Protein AF-A0A2M8KPW0-F1 (afdb_monomer_lite)

Radius of gyration: 66.76 Å; chains: 1; bounding box: 151×26×165 Å

InterPro domains:
  IPR002146 ATP synthase, F0 complex, subunit b/b', bacterial/chloroplast [MF_01398] (1-142)
  IPR002146 ATP synthase, F0 complex, subunit b/b', bacterial/chloroplast [PF00430] (11-140)
  IPR050059 ATP synthase B chain [PTHR33445] (4-159)

Sequence (166 aa):
MENLGIDLKLIIAQIVSFAIFYFIFQRFISKPLLKFLKKQKEDEELRAKLAEELEDRKATLDEKDRKMNEDRKKALDIALIQGKKDAEKVKNELIEDAKKQAEVIITRAKEQVEDEKKDLYKDVRKKIAQVSVMLVESALKDYLTIDSQKAITENISKKIPQIDIE

Secondary structure (DSSP, 8-state):
----S--HHHHHHHHHHHHHHHHHHHHHTHHHHHHHHHHHHHHHHHHHHHHHHHHHHHHHHHHHHHHHHHHHHHHHHHHHHHHHHHHHHHHHHHHHHHHHHHHHHHHHHHHHHHHHHHHHHHHHHHHHHHHHHHHHHHHHHHH--HHHHHHHHHHHHHHS------

pLDDT: mean 88.19, std 13.62, range [36.47, 98.06]

Structure (mmCIF, N/CA/C/O backbone):
data_AF-A0A2M8KPW0-F1
#
_entry.id   AF-A0A2M8KPW0-F1
#
loop_
_atom_site.group_PDB
_atom_site.id
_atom_site.type_symbol
_atom_site.label_atom_id
_atom_site.label_alt_id
_atom_site.label_comp_id
_atom_site.label_asym_id
_atom_site.label_entity_id
_atom_site.label_seq_id
_atom_site.pdbx_PDB_ins_code
_atom_site.Cartn_x
_atom_site.Cartn_y
_atom_site.Cartn_z
_atom_site.occupancy
_atom_site.B_iso_or_equiv
_atom_site.auth_seq_id
_atom_site.auth_comp_id
_atom_site.auth_asym_id
_atom_site.auth_atom_id
_atom_site.pdbx_PDB_model_num
ATOM 1 N N . MET A 1 1 ? 75.021 5.495 -89.034 1.00 37.97 1 MET A N 1
ATOM 2 C CA . MET A 1 1 ? 73.788 6.100 -89.571 1.00 37.97 1 MET A CA 1
ATOM 3 C C . MET A 1 1 ? 72.650 5.121 -89.310 1.00 37.97 1 MET A C 1
ATOM 5 O O . MET A 1 1 ? 72.160 4.457 -90.206 1.00 37.97 1 MET A O 1
ATOM 9 N N . GLU A 1 2 ? 72.507 4.716 -88.053 1.00 49.09 2 GLU A N 1
ATOM 10 C CA . GLU A 1 2 ? 71.609 5.391 -87.108 1.00 49.09 2 GLU A CA 1
ATOM 11 C C . GLU A 1 2 ? 70.162 5.090 -87.478 1.00 49.09 2 GLU A C 1
ATOM 13 O O . GLU A 1 2 ? 69.607 5.637 -88.418 1.00 49.09 2 GLU A O 1
ATOM 18 N N . ASN A 1 3 ? 69.546 4.207 -86.709 1.00 48.91 3 ASN A N 1
ATOM 19 C CA . ASN A 1 3 ? 68.692 4.723 -85.660 1.00 48.91 3 ASN A CA 1
ATOM 20 C C . ASN A 1 3 ? 68.738 3.739 -84.501 1.00 48.91 3 ASN A C 1
ATOM 22 O O . ASN A 1 3 ? 68.914 2.538 -84.705 1.00 48.91 3 ASN A O 1
ATOM 26 N N . LEU A 1 4 ? 68.721 4.293 -83.292 1.00 55.19 4 LEU A N 1
ATOM 27 C CA . LEU A 1 4 ? 68.755 3.580 -82.024 1.00 55.19 4 LEU A CA 1
ATOM 28 C C . LEU A 1 4 ? 67.873 2.326 -82.088 1.00 55.19 4 LEU A C 1
ATOM 30 O O . LEU A 1 4 ? 66.861 2.352 -82.782 1.00 55.19 4 LEU A O 1
ATOM 34 N N . GLY A 1 5 ? 68.238 1.262 -81.359 1.00 56.62 5 GLY A N 1
ATOM 35 C CA . GLY A 1 5 ? 67.466 0.015 -81.179 1.00 56.62 5 GLY A CA 1
ATOM 36 C C . GLY A 1 5 ? 66.127 0.220 -80.455 1.00 56.62 5 GLY A C 1
ATOM 37 O O . GLY A 1 5 ? 65.779 -0.487 -79.518 1.00 56.62 5 GLY A O 1
ATOM 38 N N . ILE A 1 6 ? 65.415 1.247 -80.888 1.00 65.12 6 ILE A N 1
ATOM 39 C CA . ILE A 1 6 ? 64.164 1.803 -80.454 1.00 65.12 6 ILE A CA 1
ATOM 40 C C . ILE A 1 6 ? 63.314 1.815 -81.717 1.00 65.12 6 ILE A C 1
ATOM 42 O O . ILE A 1 6 ? 63.430 2.691 -82.577 1.00 65.12 6 ILE A O 1
ATOM 46 N N . ASP A 1 7 ? 62.459 0.812 -81.839 1.00 78.31 7 ASP A N 1
ATOM 47 C CA . ASP A 1 7 ? 61.462 0.798 -82.890 1.00 78.31 7 ASP A CA 1
ATOM 48 C C . ASP A 1 7 ? 60.367 1.810 -82.513 1.00 78.31 7 ASP A C 1
ATOM 50 O O . ASP A 1 7 ? 59.524 1.561 -81.647 1.00 78.31 7 ASP A O 1
ATOM 54 N N . LEU A 1 8 ? 60.411 3.000 -83.121 1.00 79.44 8 LEU A N 1
ATOM 55 C CA . LEU A 1 8 ? 59.441 4.081 -82.899 1.00 79.44 8 LEU A CA 1
ATOM 56 C C . LEU A 1 8 ? 57.992 3.597 -83.065 1.00 79.44 8 LEU A C 1
ATOM 58 O O . LEU A 1 8 ? 57.100 4.070 -82.362 1.00 79.44 8 LEU A O 1
ATOM 62 N N . LYS A 1 9 ? 57.752 2.617 -83.946 1.00 83.56 9 LYS A N 1
ATOM 63 C CA . LYS A 1 9 ? 56.426 2.011 -84.124 1.00 83.56 9 LYS A CA 1
ATOM 64 C C . LYS A 1 9 ? 56.002 1.204 -82.899 1.00 83.56 9 LYS A C 1
ATOM 66 O O . LYS A 1 9 ? 54.840 1.274 -82.505 1.00 83.56 9 LYS A O 1
ATOM 71 N N . LEU A 1 10 ? 56.933 0.481 -82.278 1.00 84.88 10 LEU A N 1
ATOM 72 C CA . LEU A 1 10 ? 56.686 -0.305 -81.069 1.00 84.88 10 LEU A CA 1
ATOM 73 C C . LEU A 1 10 ? 56.393 0.602 -79.867 1.00 84.88 10 LEU A C 1
ATOM 75 O O . LEU A 1 10 ? 55.446 0.345 -79.126 1.00 84.88 10 LEU A O 1
ATOM 79 N N . ILE A 1 11 ? 57.124 1.714 -79.729 1.00 87.25 11 ILE A N 1
ATOM 80 C CA . ILE A 1 11 ? 56.841 2.724 -78.698 1.00 87.25 11 ILE A CA 1
ATOM 81 C C . ILE A 1 11 ? 55.448 3.332 -78.890 1.00 87.25 11 ILE A C 1
ATOM 83 O O . ILE A 1 11 ? 54.681 3.411 -77.931 1.00 87.25 11 ILE A O 1
ATOM 87 N N . ILE A 1 12 ? 55.087 3.733 -80.113 1.00 88.94 12 ILE A N 1
ATOM 88 C CA . ILE A 1 12 ? 53.759 4.301 -80.392 1.00 88.94 12 ILE A CA 1
ATOM 89 C C . ILE A 1 12 ? 52.658 3.272 -80.091 1.00 88.94 12 ILE A C 1
ATOM 91 O O . ILE A 1 12 ? 51.675 3.609 -79.430 1.00 88.94 12 ILE A O 1
ATOM 95 N N . ALA A 1 13 ? 52.832 2.010 -80.495 1.00 89.56 13 ALA A N 1
ATOM 96 C CA . ALA A 1 13 ? 51.884 0.937 -80.191 1.00 89.56 13 ALA A CA 1
ATOM 97 C C . ALA A 1 13 ? 51.736 0.692 -78.675 1.00 89.56 13 ALA A C 1
ATOM 99 O O . ALA A 1 13 ? 50.624 0.465 -78.188 1.00 89.56 13 ALA A O 1
ATOM 100 N N . GLN A 1 14 ? 52.827 0.790 -77.912 1.00 89.94 14 GLN A N 1
ATOM 101 C CA . GLN A 1 14 ? 52.819 0.644 -76.457 1.00 89.94 14 GLN A CA 1
ATOM 102 C C . GLN A 1 14 ? 52.137 1.827 -75.757 1.00 89.94 14 GLN A C 1
ATOM 104 O O . GLN A 1 14 ? 51.356 1.609 -74.831 1.00 89.94 14 GLN A O 1
ATOM 109 N N . ILE A 1 15 ? 52.351 3.060 -76.232 1.00 93.94 15 ILE A N 1
ATOM 110 C CA . ILE A 1 15 ? 51.653 4.256 -75.732 1.00 93.94 15 ILE A CA 1
ATOM 111 C C . ILE A 1 15 ? 50.149 4.143 -75.989 1.00 93.94 15 ILE A C 1
ATOM 113 O O . ILE A 1 15 ? 49.359 4.373 -75.077 1.00 93.94 1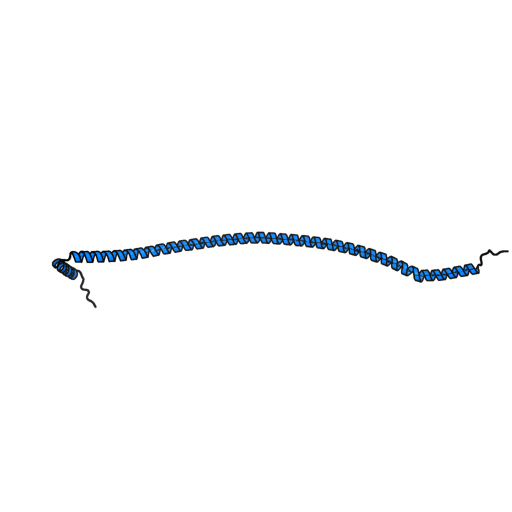5 ILE A O 1
ATOM 117 N N . VAL A 1 16 ? 49.741 3.747 -77.199 1.00 94.19 16 VAL A N 1
ATOM 118 C CA . VAL A 1 16 ? 48.320 3.558 -77.536 1.00 94.19 16 VAL A CA 1
ATOM 119 C C . VAL A 1 16 ? 47.696 2.451 -76.679 1.00 94.19 16 VAL A C 1
ATOM 121 O O . VAL A 1 16 ? 46.617 2.646 -76.122 1.00 94.19 16 VAL A O 1
ATOM 124 N N . SER A 1 17 ? 48.389 1.324 -76.493 1.00 91.88 17 SER A N 1
ATOM 125 C CA . SER A 1 17 ? 47.920 0.224 -75.635 1.00 91.88 17 SER A CA 1
ATOM 126 C C . SER A 1 17 ? 47.777 0.654 -74.172 1.00 91.88 17 SER A C 1
ATOM 128 O O . SER A 1 17 ? 46.770 0.351 -73.529 1.00 91.88 17 SER A O 1
ATOM 130 N N . PHE A 1 18 ? 48.746 1.412 -73.652 1.00 94.56 18 PHE A N 1
ATOM 131 C CA . PHE A 1 18 ? 48.688 1.962 -72.301 1.00 94.56 18 PHE A CA 1
ATOM 132 C C . PHE A 1 18 ? 47.567 2.993 -72.150 1.00 94.56 18 PHE A C 1
ATOM 134 O O . PHE A 1 18 ? 46.860 2.970 -71.148 1.00 94.56 18 PHE A O 1
ATOM 141 N N . ALA A 1 19 ? 47.349 3.858 -73.143 1.00 94.88 19 ALA A N 1
ATOM 142 C CA . ALA A 1 19 ? 46.268 4.840 -73.128 1.00 94.88 19 ALA A CA 1
ATOM 143 C C . ALA A 1 19 ? 44.884 4.168 -73.116 1.00 94.88 19 ALA A C 1
ATOM 145 O O . ALA A 1 19 ? 44.021 4.560 -72.329 1.00 94.88 19 ALA A O 1
ATOM 146 N N . ILE A 1 20 ? 44.685 3.120 -73.926 1.00 93.50 20 ILE A N 1
ATOM 147 C CA . ILE A 1 20 ? 43.450 2.320 -73.924 1.00 93.50 20 ILE A CA 1
ATOM 148 C C . ILE A 1 20 ? 43.251 1.655 -72.555 1.00 93.50 20 ILE A C 1
ATOM 150 O O . ILE A 1 20 ? 42.173 1.764 -71.968 1.00 93.50 20 ILE A O 1
ATOM 154 N N . PHE A 1 21 ? 44.292 1.018 -72.009 1.00 93.19 21 PHE A N 1
ATOM 155 C CA . PHE A 1 21 ? 44.237 0.407 -70.680 1.00 93.19 21 PHE A CA 1
ATOM 156 C C . PHE A 1 21 ? 43.933 1.434 -69.583 1.00 93.19 21 PHE A C 1
ATOM 158 O O . PHE A 1 21 ? 43.063 1.197 -68.750 1.00 93.19 21 PHE A O 1
ATOM 165 N N . TYR A 1 22 ? 44.600 2.589 -69.598 1.00 93.06 22 TYR A N 1
ATOM 166 C CA . TYR A 1 22 ? 44.392 3.669 -68.638 1.00 93.06 22 TYR A CA 1
ATOM 167 C C . TYR A 1 22 ? 42.954 4.184 -68.688 1.00 93.06 22 TYR A C 1
ATOM 169 O O . TYR A 1 22 ? 42.330 4.353 -67.643 1.00 93.06 22 TYR A O 1
ATOM 177 N N . PHE A 1 23 ? 42.393 4.364 -69.885 1.00 92.56 23 PHE A N 1
ATOM 178 C CA . PHE A 1 23 ? 41.013 4.812 -70.042 1.00 92.56 23 PHE A CA 1
ATOM 179 C C . PHE A 1 23 ? 40.016 3.792 -69.479 1.00 92.56 23 PHE A C 1
ATOM 181 O O . PHE A 1 23 ? 39.077 4.158 -68.765 1.00 92.56 23 PHE A O 1
ATOM 188 N N . ILE A 1 24 ? 40.253 2.499 -69.724 1.00 91.00 24 ILE A N 1
ATOM 189 C CA . ILE A 1 24 ? 39.463 1.410 -69.136 1.00 91.00 24 ILE A CA 1
ATOM 190 C C . ILE A 1 24 ? 39.628 1.403 -67.608 1.00 91.00 24 ILE A C 1
ATOM 192 O O . ILE A 1 24 ? 38.635 1.420 -66.886 1.00 91.00 24 ILE A O 1
ATOM 196 N N . PHE A 1 25 ? 40.849 1.461 -67.084 1.00 90.00 25 PHE A N 1
ATOM 197 C CA . PHE A 1 25 ? 41.124 1.477 -65.645 1.00 90.00 25 PHE A CA 1
ATOM 198 C C . PHE A 1 25 ? 40.455 2.668 -64.943 1.00 90.00 25 PHE A C 1
ATOM 200 O O . PHE A 1 25 ? 39.770 2.513 -63.926 1.00 90.00 25 PHE A O 1
ATOM 207 N N . GLN A 1 26 ? 40.593 3.863 -65.516 1.00 88.81 26 GLN A N 1
ATOM 208 C CA . GLN A 1 26 ? 39.998 5.083 -64.992 1.00 88.81 26 GLN A CA 1
ATOM 209 C C . GLN A 1 26 ? 38.470 4.982 -64.991 1.00 88.81 26 GLN A C 1
ATOM 211 O O . GLN A 1 26 ? 37.832 5.375 -64.014 1.00 88.81 26 GLN A O 1
ATOM 216 N N . ARG A 1 27 ? 37.857 4.422 -66.039 1.00 86.75 27 ARG A N 1
ATOM 217 C CA . ARG A 1 27 ? 36.397 4.296 -66.131 1.00 86.75 27 ARG A CA 1
ATOM 218 C C . ARG A 1 27 ? 35.834 3.190 -65.234 1.00 86.75 27 ARG A C 1
ATOM 220 O O . ARG A 1 27 ? 34.777 3.412 -64.636 1.00 86.75 27 ARG A O 1
ATOM 227 N N . PHE A 1 28 ? 36.505 2.038 -65.162 1.00 88.62 28 PHE A N 1
ATOM 228 C CA . PHE A 1 28 ? 35.977 0.803 -64.576 1.00 88.62 28 PHE A CA 1
ATOM 229 C C . PHE A 1 28 ? 36.481 0.495 -63.167 1.00 88.62 28 PHE A C 1
ATOM 231 O O . PHE A 1 28 ? 35.715 -0.087 -62.415 1.00 88.62 28 PHE A O 1
ATOM 238 N N . ILE A 1 29 ? 37.705 0.867 -62.777 1.00 89.81 29 ILE A N 1
ATOM 239 C CA . ILE A 1 29 ? 38.295 0.457 -61.484 1.00 89.81 29 ILE A CA 1
ATOM 240 C C . ILE A 1 29 ? 38.315 1.608 -60.474 1.00 89.81 29 ILE A C 1
ATOM 242 O O . ILE A 1 29 ? 37.939 1.417 -59.317 1.00 89.81 29 ILE A O 1
ATOM 246 N N . SER A 1 30 ? 38.682 2.820 -60.902 1.00 89.31 30 SER A N 1
ATOM 247 C CA . SER A 1 30 ? 38.832 3.958 -59.978 1.00 89.31 30 SER A CA 1
ATOM 248 C C . SER A 1 30 ? 37.531 4.297 -59.230 1.00 89.31 30 SER A C 1
ATOM 250 O O . SER A 1 30 ? 37.526 4.489 -58.014 1.00 89.31 30 SER A O 1
ATOM 252 N N . LYS A 1 31 ? 36.398 4.300 -59.946 1.00 87.62 31 LYS A N 1
ATOM 253 C CA . LYS A 1 31 ? 35.078 4.625 -59.393 1.00 87.62 31 LYS A CA 1
ATOM 254 C C . LYS A 1 31 ? 34.568 3.590 -58.379 1.00 87.62 31 LYS A C 1
ATOM 256 O O . LYS A 1 31 ? 34.186 4.013 -57.287 1.00 87.62 31 LYS A O 1
ATOM 261 N N . PRO A 1 32 ? 34.523 2.272 -58.673 1.00 89.56 32 PRO A N 1
ATOM 262 C CA . PRO A 1 32 ? 34.060 1.297 -57.687 1.00 89.56 32 PRO A CA 1
ATOM 263 C C . PRO A 1 32 ? 34.993 1.182 -56.481 1.00 89.56 32 PRO A C 1
ATOM 265 O O . PRO A 1 32 ? 34.486 1.025 -55.374 1.00 89.56 32 PRO A O 1
ATOM 268 N N . LEU A 1 33 ? 36.312 1.332 -56.655 1.00 90.56 33 LEU A N 1
ATOM 269 C CA . LEU A 1 33 ? 37.256 1.277 -55.536 1.00 90.56 33 LEU A CA 1
ATOM 270 C C . LEU A 1 33 ? 37.038 2.435 -54.551 1.00 90.56 33 LEU A C 1
ATOM 272 O O . LEU A 1 33 ? 36.896 2.208 -53.352 1.00 90.56 33 LEU A O 1
ATOM 276 N N . LEU A 1 34 ? 36.925 3.669 -55.053 1.00 90.69 34 LEU A N 1
ATOM 277 C CA . LEU A 1 34 ? 36.625 4.831 -54.210 1.00 90.69 34 LEU A CA 1
ATOM 278 C C . LEU A 1 34 ? 35.245 4.724 -53.552 1.00 90.69 34 LEU A C 1
ATOM 280 O O . LEU A 1 34 ? 35.091 5.081 -52.386 1.00 90.69 34 LEU A O 1
ATOM 284 N N . LYS A 1 35 ? 34.243 4.197 -54.270 1.00 92.38 35 LYS A N 1
ATOM 285 C CA . LYS A 1 35 ? 32.904 3.962 -53.711 1.00 92.38 35 LYS A CA 1
ATOM 286 C C . LYS A 1 35 ? 32.936 2.939 -52.574 1.00 92.38 35 LYS A C 1
ATOM 288 O O . LYS A 1 35 ? 32.261 3.144 -51.571 1.00 92.38 35 LYS A O 1
ATOM 293 N N . PHE A 1 36 ? 33.715 1.867 -52.715 1.00 92.62 36 PHE A N 1
ATOM 294 C CA . PHE A 1 36 ? 33.887 0.857 -51.672 1.00 92.62 36 PHE A CA 1
ATOM 295 C C . PHE A 1 36 ? 34.562 1.443 -50.426 1.00 92.62 36 PHE A C 1
ATOM 297 O O . PHE A 1 36 ? 34.043 1.284 -49.326 1.00 92.62 36 PHE A O 1
ATOM 304 N N . LEU A 1 37 ? 35.656 2.192 -50.599 1.00 92.62 37 LEU A N 1
ATOM 305 C CA . LEU A 1 37 ? 36.350 2.850 -49.488 1.00 92.62 37 LEU A CA 1
ATOM 306 C C . LEU A 1 37 ? 35.461 3.877 -48.774 1.00 92.62 37 LEU A C 1
ATOM 308 O O . LEU A 1 37 ? 35.421 3.901 -47.546 1.00 92.62 37 LEU A O 1
ATOM 312 N N . LYS A 1 38 ? 34.705 4.688 -49.528 1.00 94.75 38 LYS A N 1
ATOM 313 C CA . LYS A 1 38 ? 33.754 5.648 -48.951 1.00 94.75 38 LYS A CA 1
ATOM 314 C C . LYS A 1 38 ? 32.658 4.942 -48.158 1.00 94.75 38 LYS A C 1
ATOM 316 O O . LYS A 1 38 ? 32.362 5.367 -47.051 1.00 94.75 38 LYS A O 1
ATOM 321 N N . LYS A 1 39 ? 32.112 3.846 -48.694 1.00 95.19 39 LYS A N 1
ATOM 322 C CA . LYS A 1 39 ? 31.090 3.050 -48.009 1.00 95.19 39 LYS A CA 1
ATOM 323 C C . LYS A 1 39 ? 31.614 2.451 -46.703 1.00 95.19 39 LYS A C 1
ATOM 325 O O . LYS A 1 39 ? 30.921 2.534 -45.704 1.00 95.19 39 LYS A O 1
ATOM 330 N N . GLN A 1 40 ? 32.830 1.900 -46.691 1.00 94.56 40 GLN A N 1
ATOM 331 C CA . GLN A 1 40 ? 33.418 1.380 -45.451 1.00 94.56 40 GLN A CA 1
ATOM 332 C C . GLN A 1 40 ? 33.570 2.475 -44.393 1.00 94.56 40 GLN A C 1
ATOM 334 O O . GLN A 1 40 ? 33.182 2.269 -43.249 1.00 94.56 40 GLN A O 1
ATOM 339 N N . LYS A 1 41 ? 34.055 3.658 -44.790 1.00 94.50 41 LYS A N 1
ATOM 340 C CA . LYS A 1 41 ? 34.170 4.800 -43.879 1.00 94.50 41 LYS A CA 1
ATOM 341 C C . LYS A 1 41 ? 32.804 5.256 -43.346 1.00 94.50 41 LYS A C 1
ATOM 343 O O . LYS A 1 41 ? 32.668 5.500 -42.154 1.00 94.50 41 LYS A O 1
ATOM 348 N N . GLU A 1 42 ? 31.795 5.348 -44.213 1.00 96.12 42 GLU A N 1
ATOM 349 C CA . GLU A 1 42 ? 30.422 5.704 -43.821 1.00 96.12 42 GLU A CA 1
ATOM 350 C C . GLU A 1 42 ? 29.807 4.657 -42.874 1.00 96.12 42 GLU A C 1
ATOM 352 O O . GLU A 1 42 ? 29.166 5.024 -41.892 1.00 96.12 42 GLU A O 1
ATOM 357 N N . ASP A 1 43 ? 30.036 3.364 -43.126 1.00 95.38 43 ASP A N 1
ATOM 358 C CA . ASP A 1 43 ? 29.556 2.271 -42.274 1.00 95.38 43 ASP A CA 1
ATOM 359 C C . ASP A 1 43 ? 30.236 2.292 -40.889 1.00 95.38 43 ASP A C 1
ATOM 361 O O . ASP A 1 43 ? 29.578 2.042 -39.878 1.00 95.38 43 ASP A O 1
ATOM 365 N N . GLU A 1 44 ? 31.534 2.604 -40.813 1.00 94.50 44 GLU A N 1
ATOM 366 C CA . GLU A 1 44 ? 32.264 2.770 -39.546 1.00 94.50 44 GLU A CA 1
ATOM 367 C C . GLU A 1 44 ? 31.765 3.980 -38.747 1.00 94.50 44 GLU A C 1
ATOM 369 O O . GLU A 1 44 ? 31.475 3.851 -37.556 1.00 94.50 44 GLU A O 1
ATOM 374 N N . GLU A 1 45 ? 31.596 5.135 -39.397 1.00 95.88 45 GLU A N 1
ATOM 375 C CA . GLU A 1 45 ? 31.048 6.341 -38.764 1.00 95.88 45 GLU A CA 1
ATOM 376 C C . GLU A 1 45 ? 29.619 6.110 -38.253 1.00 95.88 45 GLU A C 1
ATOM 378 O O . GLU A 1 45 ? 29.273 6.542 -37.151 1.00 95.88 45 GLU A O 1
ATOM 383 N N . LEU A 1 46 ? 28.787 5.397 -39.019 1.00 96.44 46 LEU A N 1
ATOM 384 C CA . LEU A 1 46 ? 27.434 5.038 -38.602 1.00 96.44 46 LEU A CA 1
ATOM 385 C C . LEU A 1 46 ? 27.450 4.102 -37.389 1.00 96.44 46 LEU A C 1
ATOM 387 O O . LEU A 1 46 ? 26.685 4.309 -36.450 1.00 96.44 46 LEU A O 1
ATOM 391 N N . ARG A 1 47 ? 28.325 3.089 -37.379 1.00 95.06 47 ARG A N 1
ATOM 392 C CA . ARG A 1 47 ? 28.475 2.170 -36.239 1.00 95.06 47 ARG A CA 1
ATOM 393 C C . ARG A 1 4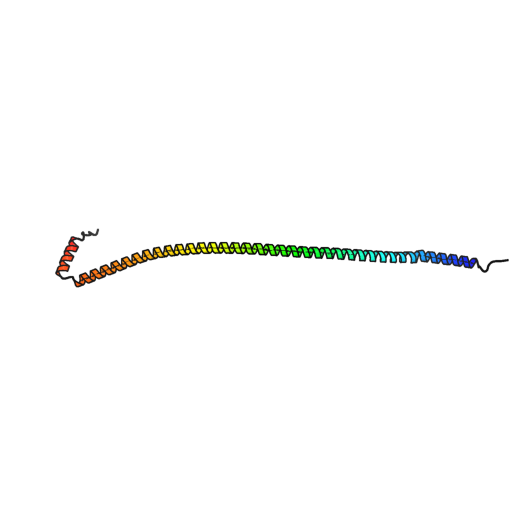7 ? 28.916 2.901 -34.976 1.00 95.06 47 ARG A C 1
ATOM 395 O O . ARG A 1 47 ? 28.358 2.627 -33.919 1.00 95.06 47 ARG A O 1
ATOM 402 N N . ALA A 1 48 ? 29.874 3.820 -35.088 1.00 95.94 48 ALA A N 1
ATOM 403 C CA . ALA A 1 48 ? 30.337 4.622 -33.959 1.00 95.94 48 ALA A CA 1
ATOM 404 C C . ALA A 1 48 ? 29.207 5.493 -33.389 1.00 95.94 48 ALA A C 1
ATOM 406 O O . ALA A 1 48 ? 28.944 5.436 -32.191 1.00 95.94 48 ALA A O 1
ATOM 407 N N . LYS A 1 49 ? 28.468 6.205 -34.252 1.00 96.81 49 LYS A N 1
ATOM 408 C CA . LYS A 1 49 ? 27.311 7.015 -33.834 1.00 96.81 49 LYS A CA 1
ATOM 409 C C . LYS A 1 49 ? 26.211 6.187 -33.176 1.00 96.81 49 LYS A C 1
ATOM 411 O O . LYS A 1 49 ? 25.650 6.603 -32.171 1.00 96.81 49 LYS A O 1
ATOM 416 N N . LEU A 1 50 ? 25.900 5.014 -33.729 1.00 95.75 50 LEU A N 1
ATOM 417 C CA . LEU A 1 50 ? 24.904 4.117 -33.141 1.00 95.75 50 LEU A CA 1
ATOM 418 C C . LEU A 1 50 ? 25.357 3.583 -31.779 1.00 95.75 50 LEU A C 1
ATOM 420 O O . LEU A 1 50 ? 24.527 3.430 -30.890 1.00 95.75 50 LEU A O 1
ATOM 424 N N . ALA A 1 51 ? 26.647 3.290 -31.606 1.00 95.50 51 ALA A N 1
ATOM 425 C CA . ALA A 1 51 ? 27.184 2.851 -30.322 1.00 95.50 51 ALA A CA 1
ATOM 426 C C . ALA A 1 51 ? 27.061 3.948 -29.252 1.00 95.50 51 ALA A C 1
ATOM 428 O O . ALA A 1 51 ? 26.580 3.659 -28.159 1.00 95.50 51 ALA A O 1
ATOM 429 N N . GLU A 1 52 ? 27.412 5.189 -29.598 1.00 96.38 52 GLU A N 1
ATOM 430 C CA . GLU A 1 52 ? 27.269 6.363 -28.726 1.00 96.38 52 GLU A CA 1
ATOM 431 C C . GLU A 1 52 ? 25.798 6.610 -28.354 1.00 96.38 52 GLU A C 1
ATOM 433 O O . GLU A 1 52 ? 25.456 6.683 -27.176 1.00 96.38 52 GLU A O 1
ATOM 438 N N . GLU A 1 53 ? 24.884 6.605 -29.332 1.00 96.38 53 GLU A N 1
ATOM 439 C CA . GLU A 1 53 ? 23.451 6.792 -29.068 1.00 96.38 53 GLU A CA 1
ATOM 440 C C . GLU A 1 53 ? 22.871 5.677 -28.177 1.00 96.38 53 GLU A C 1
ATOM 442 O O . GLU A 1 53 ? 21.991 5.918 -27.346 1.00 96.38 53 GLU A O 1
ATOM 447 N N . LEU A 1 54 ? 23.347 4.438 -28.330 1.00 95.62 54 LEU A N 1
ATOM 448 C CA . LEU A 1 54 ? 22.936 3.324 -27.476 1.00 95.62 54 LEU A CA 1
ATOM 449 C C . LEU A 1 54 ? 23.450 3.473 -26.041 1.00 95.62 54 LEU A C 1
ATOM 451 O O . LEU A 1 54 ? 22.736 3.088 -25.113 1.00 95.62 54 LEU A O 1
ATOM 455 N N . GLU A 1 55 ? 24.658 3.997 -25.850 1.00 95.69 55 GLU A N 1
ATOM 456 C CA . GLU A 1 55 ? 25.224 4.267 -24.527 1.00 95.69 55 GLU A CA 1
ATOM 457 C C . GLU A 1 55 ? 24.456 5.390 -23.820 1.00 95.69 55 GLU A C 1
ATOM 459 O O . GLU A 1 55 ? 23.981 5.189 -22.700 1.00 95.69 55 GLU A O 1
ATOM 464 N N . ASP A 1 56 ? 24.189 6.496 -24.516 1.00 96.06 56 ASP A N 1
ATOM 465 C CA . ASP A 1 56 ? 23.388 7.610 -23.997 1.00 96.06 56 ASP A CA 1
ATOM 466 C C . ASP A 1 56 ? 21.959 7.182 -23.642 1.00 96.06 56 ASP A C 1
ATOM 468 O O . ASP A 1 56 ? 21.421 7.531 -22.583 1.00 96.06 56 ASP A O 1
ATOM 472 N N . ARG A 1 57 ? 21.323 6.375 -24.504 1.00 94.81 57 ARG A N 1
ATOM 473 C CA . ARG A 1 57 ? 19.991 5.821 -24.221 1.00 94.81 57 ARG A CA 1
ATOM 474 C C . ARG A 1 57 ? 20.010 4.910 -23.000 1.00 94.81 57 ARG A C 1
ATOM 476 O O . ARG A 1 57 ? 19.071 4.976 -22.210 1.00 94.81 57 ARG A O 1
ATOM 483 N N . LYS A 1 58 ? 21.042 4.078 -22.825 1.00 95.75 58 LYS A N 1
ATOM 484 C CA . LYS A 1 58 ? 21.187 3.234 -21.627 1.00 95.75 58 LYS A CA 1
ATOM 485 C C . LYS A 1 58 ? 21.347 4.082 -20.370 1.00 95.75 58 LYS A C 1
ATOM 487 O O . LYS A 1 58 ? 20.588 3.878 -19.432 1.00 95.75 58 LYS A O 1
ATOM 492 N N . ALA A 1 59 ? 22.234 5.075 -20.386 1.00 95.88 59 ALA A N 1
ATOM 493 C CA . ALA A 1 59 ? 22.427 5.980 -19.255 1.00 95.88 59 ALA A CA 1
ATOM 494 C C . ALA A 1 59 ? 21.127 6.712 -18.876 1.00 95.88 59 ALA A C 1
ATOM 496 O O . ALA A 1 59 ? 20.763 6.784 -17.702 1.00 95.88 59 ALA A O 1
ATOM 497 N N . THR A 1 60 ? 20.375 7.179 -19.877 1.00 96.12 60 THR A N 1
ATOM 498 C CA . THR A 1 60 ? 19.075 7.835 -19.669 1.00 96.12 60 THR A CA 1
ATOM 499 C C . THR A 1 60 ? 18.034 6.882 -19.073 1.00 96.12 60 THR A C 1
ATOM 501 O O . THR A 1 60 ? 17.245 7.278 -18.212 1.00 96.12 60 THR A O 1
ATOM 504 N N . LEU A 1 61 ? 17.994 5.626 -19.532 1.00 95.38 61 LEU A N 1
ATOM 505 C CA . LEU A 1 61 ? 17.090 4.609 -18.990 1.00 95.38 61 LEU A CA 1
ATOM 506 C C . LEU A 1 61 ? 17.449 4.256 -17.545 1.00 95.38 61 LEU A C 1
ATOM 508 O O . LEU A 1 61 ? 16.555 4.244 -16.701 1.00 95.38 61 LEU A O 1
ATOM 512 N N . ASP A 1 62 ? 18.732 4.068 -17.243 1.00 96.12 62 ASP A N 1
ATOM 513 C CA . ASP A 1 62 ? 19.209 3.770 -15.891 1.00 96.12 62 ASP A CA 1
ATOM 514 C C . ASP A 1 62 ? 18.896 4.920 -14.920 1.00 96.12 62 ASP A C 1
ATOM 516 O O . ASP A 1 62 ? 18.428 4.693 -13.800 1.00 96.12 62 ASP A O 1
ATOM 520 N N . GLU A 1 63 ? 19.083 6.175 -15.346 1.00 96.19 63 GLU A N 1
ATOM 521 C CA . GLU A 1 63 ? 18.706 7.342 -14.546 1.00 96.19 63 GLU A CA 1
ATOM 522 C C . GLU A 1 63 ? 17.193 7.390 -14.300 1.00 96.19 63 GLU A C 1
ATOM 524 O O . GLU A 1 63 ? 16.744 7.628 -13.172 1.00 96.19 63 GLU A O 1
ATOM 529 N N . LYS A 1 64 ? 16.393 7.129 -15.339 1.00 96.00 64 LYS A N 1
ATOM 530 C CA . LYS A 1 64 ? 14.932 7.101 -15.239 1.00 96.00 64 LYS A CA 1
ATOM 531 C C . LYS A 1 64 ? 14.454 6.000 -14.295 1.00 96.00 64 LYS A C 1
ATOM 533 O O . LYS A 1 64 ? 13.570 6.258 -13.477 1.00 96.00 64 LYS A O 1
ATOM 538 N N . ASP A 1 65 ? 15.046 4.814 -14.367 1.00 95.75 65 ASP A N 1
ATOM 539 C CA . ASP A 1 65 ? 14.727 3.694 -13.485 1.00 95.75 65 ASP A CA 1
ATOM 540 C C . ASP A 1 65 ? 15.130 3.992 -12.040 1.00 95.75 65 ASP A C 1
ATOM 542 O O . ASP A 1 65 ? 14.347 3.749 -11.115 1.00 95.75 65 ASP A O 1
ATOM 546 N N . ARG A 1 66 ? 16.301 4.604 -11.825 1.00 96.56 66 ARG A N 1
ATOM 547 C CA . ARG A 1 66 ? 16.726 5.063 -10.497 1.00 96.56 66 ARG A CA 1
ATOM 548 C C . ARG A 1 66 ? 15.736 6.069 -9.919 1.00 96.56 66 ARG A C 1
ATOM 550 O O . ARG A 1 66 ? 15.273 5.888 -8.794 1.00 96.56 66 ARG A O 1
ATOM 557 N N . LYS A 1 67 ? 15.351 7.079 -10.702 1.00 96.31 67 LYS A N 1
ATOM 558 C CA . LYS A 1 67 ? 14.382 8.099 -10.287 1.00 96.31 67 LYS A CA 1
ATOM 559 C C . LYS A 1 67 ? 13.012 7.492 -9.987 1.00 96.31 67 LYS A C 1
ATOM 561 O O . LYS A 1 67 ? 12.426 7.790 -8.953 1.00 96.31 67 LYS A O 1
ATOM 566 N N . MET A 1 68 ? 12.532 6.583 -10.835 1.00 95.94 68 MET A N 1
ATOM 567 C CA . MET A 1 68 ? 11.272 5.874 -10.610 1.00 95.94 68 MET A CA 1
ATOM 568 C C . MET A 1 68 ? 11.305 5.057 -9.312 1.00 95.94 68 MET A C 1
ATOM 570 O O . MET A 1 68 ? 10.326 5.046 -8.566 1.00 95.94 68 MET A O 1
ATOM 574 N N . ASN A 1 69 ? 12.415 4.377 -9.021 1.00 96.19 69 ASN A N 1
ATOM 575 C CA . ASN A 1 69 ? 12.570 3.614 -7.784 1.00 96.19 69 ASN A CA 1
ATOM 576 C C . ASN A 1 69 ? 12.623 4.522 -6.548 1.00 96.19 69 ASN A C 1
ATOM 578 O O . ASN A 1 69 ? 11.997 4.209 -5.534 1.00 96.19 69 ASN A O 1
ATOM 582 N N . GLU A 1 70 ? 13.313 5.659 -6.631 1.00 96.88 70 GLU A N 1
ATOM 583 C CA . GLU A 1 70 ? 13.333 6.666 -5.567 1.00 96.88 70 GLU A CA 1
ATOM 584 C C . GLU A 1 70 ? 11.937 7.252 -5.308 1.00 96.88 70 GLU A C 1
ATOM 586 O O . GLU A 1 70 ? 11.517 7.345 -4.154 1.00 96.88 70 GLU A O 1
ATOM 591 N N . ASP A 1 71 ? 11.191 7.587 -6.361 1.00 95.88 71 ASP A N 1
ATOM 592 C CA . ASP A 1 71 ? 9.831 8.118 -6.252 1.00 95.88 71 ASP A CA 1
ATOM 593 C C . ASP A 1 71 ? 8.862 7.075 -5.678 1.00 95.88 71 ASP A C 1
ATOM 595 O O . ASP A 1 71 ? 8.069 7.390 -4.788 1.00 95.88 71 ASP A O 1
ATOM 599 N N . ARG A 1 72 ? 8.972 5.807 -6.101 1.00 95.62 72 ARG A N 1
ATOM 600 C CA . ARG A 1 72 ? 8.212 4.690 -5.514 1.00 95.62 72 ARG A CA 1
ATOM 601 C C . ARG A 1 72 ? 8.509 4.526 -4.028 1.00 95.62 72 ARG A C 1
ATOM 603 O O . ARG A 1 72 ? 7.579 4.365 -3.243 1.00 95.62 72 ARG A O 1
ATOM 610 N N . LYS A 1 73 ? 9.782 4.591 -3.631 1.00 96.56 73 LYS A N 1
ATOM 611 C CA . LYS A 1 73 ? 10.182 4.482 -2.223 1.00 96.56 73 LYS A CA 1
ATOM 612 C C . LYS A 1 73 ? 9.611 5.631 -1.392 1.00 96.56 73 LYS A C 1
ATOM 614 O O . LYS A 1 73 ? 8.997 5.375 -0.364 1.00 96.56 73 LYS A O 1
ATOM 619 N N . LYS A 1 74 ? 9.724 6.873 -1.873 1.00 96.31 74 LYS A N 1
ATOM 620 C CA . LYS A 1 74 ? 9.126 8.046 -1.212 1.00 96.31 74 LYS A CA 1
ATOM 621 C C . LYS A 1 74 ? 7.611 7.912 -1.076 1.00 96.31 74 LYS A C 1
ATOM 623 O O . LYS A 1 74 ? 7.074 8.185 -0.009 1.00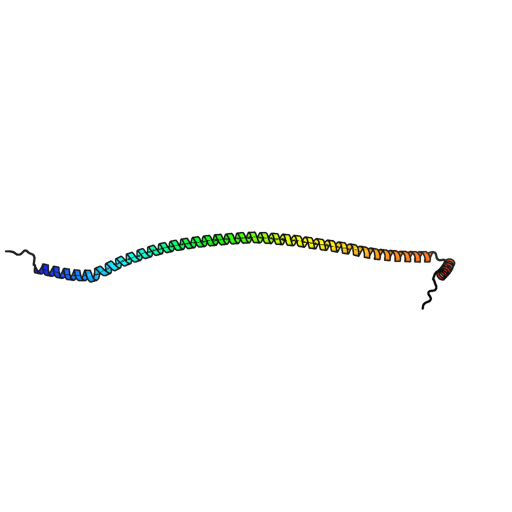 96.31 74 LYS A O 1
ATOM 628 N N . ALA A 1 75 ? 6.923 7.475 -2.132 1.00 95.31 75 ALA A N 1
ATOM 629 C CA . ALA A 1 75 ? 5.478 7.275 -2.101 1.00 95.31 75 ALA A CA 1
ATOM 630 C C . ALA A 1 75 ? 5.068 6.206 -1.075 1.00 95.31 75 ALA A C 1
ATOM 632 O O . ALA A 1 75 ? 4.121 6.419 -0.320 1.00 95.31 75 ALA A O 1
ATOM 633 N N . LEU A 1 76 ? 5.802 5.089 -1.007 1.00 96.00 76 LEU A N 1
ATOM 634 C CA . LEU A 1 76 ? 5.585 4.042 -0.006 1.00 96.00 76 LEU A CA 1
ATOM 635 C C . LEU A 1 76 ? 5.829 4.553 1.418 1.00 96.00 76 LEU A C 1
ATOM 637 O O . LEU A 1 76 ?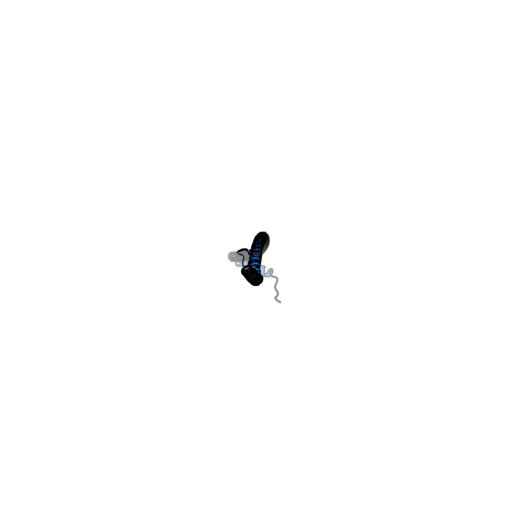 4.995 4.324 2.289 1.00 96.00 76 LEU A O 1
ATOM 641 N N . ASP A 1 77 ? 6.922 5.281 1.649 1.00 96.31 77 ASP A N 1
ATOM 642 C CA . ASP A 1 77 ? 7.241 5.842 2.965 1.00 96.31 77 ASP A CA 1
ATOM 643 C C . ASP A 1 77 ? 6.153 6.827 3.427 1.00 96.31 77 ASP A C 1
ATOM 645 O O . ASP A 1 77 ? 5.676 6.743 4.561 1.00 96.31 77 ASP A O 1
ATOM 649 N N . ILE A 1 78 ? 5.691 7.711 2.535 1.00 96.44 78 ILE A N 1
ATOM 650 C CA . ILE A 1 78 ? 4.594 8.649 2.818 1.00 96.44 78 ILE A CA 1
ATOM 651 C C . ILE A 1 78 ? 3.298 7.891 3.125 1.00 96.44 78 ILE A C 1
ATOM 653 O O . ILE A 1 78 ? 2.638 8.192 4.120 1.00 96.44 78 ILE A O 1
ATOM 657 N N . ALA A 1 79 ? 2.943 6.893 2.312 1.00 96.00 79 ALA A N 1
ATOM 658 C CA . ALA A 1 79 ? 1.739 6.093 2.517 1.00 96.00 79 ALA A CA 1
ATOM 659 C C . ALA A 1 79 ? 1.772 5.335 3.853 1.00 96.00 79 ALA A C 1
ATOM 661 O O . ALA A 1 79 ? 0.762 5.277 4.552 1.00 96.00 79 ALA A O 1
ATOM 662 N N . LEU A 1 80 ? 2.932 4.804 4.251 1.00 96.69 80 LEU A N 1
ATOM 663 C CA . LEU A 1 80 ? 3.108 4.131 5.538 1.00 96.69 80 LEU A CA 1
ATOM 664 C C . LEU A 1 80 ? 2.978 5.096 6.719 1.00 96.69 80 LEU A C 1
ATOM 666 O O . LEU A 1 80 ? 2.339 4.755 7.715 1.00 96.69 80 LEU A O 1
ATOM 670 N N . ILE A 1 81 ? 3.568 6.290 6.630 1.00 96.88 81 ILE A N 1
ATOM 671 C CA . ILE A 1 81 ? 3.455 7.313 7.680 1.00 96.88 81 ILE A CA 1
ATOM 672 C C . ILE A 1 81 ? 1.999 7.763 7.824 1.00 96.88 81 ILE A C 1
ATOM 674 O O . ILE A 1 81 ? 1.476 7.801 8.939 1.00 96.88 81 ILE A O 1
ATOM 678 N N . GLN A 1 82 ? 1.334 8.056 6.706 1.00 96.44 82 GLN A N 1
ATOM 679 C CA . GLN A 1 82 ? -0.062 8.477 6.703 1.00 96.44 82 GLN A CA 1
ATOM 680 C C . GLN A 1 82 ? -0.977 7.366 7.235 1.00 96.44 82 GLN A C 1
ATOM 682 O O . GLN A 1 82 ? -1.774 7.613 8.134 1.00 96.44 82 GLN A O 1
ATOM 687 N N . GLY A 1 83 ? -0.781 6.125 6.782 1.00 96.81 83 GLY A N 1
ATOM 688 C CA . GLY A 1 83 ? -1.535 4.969 7.262 1.00 96.81 83 GLY A CA 1
ATOM 689 C C . GLY A 1 83 ? -1.371 4.726 8.765 1.00 96.81 83 GLY A C 1
ATOM 690 O O . GLY A 1 83 ? -2.351 4.442 9.448 1.00 96.81 83 GLY A O 1
ATOM 691 N N . LYS A 1 84 ? -0.160 4.899 9.317 1.00 96.75 84 LYS A N 1
ATOM 692 C CA . LYS A 1 84 ? 0.066 4.824 10.773 1.00 96.75 84 LYS A CA 1
ATOM 693 C C . LYS A 1 84 ? -0.678 5.925 11.524 1.00 96.75 84 LYS A C 1
ATOM 695 O O . LYS A 1 84 ? -1.313 5.638 12.534 1.00 96.75 84 LYS A O 1
ATOM 700 N N . LYS A 1 85 ? -0.622 7.162 11.028 1.00 97.25 85 LYS A N 1
ATOM 701 C CA . LYS A 1 85 ? -1.310 8.305 11.639 1.00 97.25 85 LYS A CA 1
ATOM 702 C C . LYS A 1 85 ? -2.828 8.122 11.634 1.00 97.25 85 LYS A C 1
ATOM 704 O O . LYS A 1 85 ? -3.478 8.378 12.646 1.00 97.25 85 LYS A O 1
ATOM 709 N N . ASP A 1 86 ? -3.383 7.643 10.526 1.00 96.81 86 ASP A N 1
ATOM 710 C CA . ASP A 1 86 ? -4.816 7.376 10.407 1.00 96.81 86 ASP A CA 1
ATOM 711 C C . ASP A 1 86 ? -5.239 6.214 11.310 1.00 96.81 86 ASP A C 1
ATOM 713 O O . ASP A 1 86 ? -6.244 6.317 12.010 1.00 96.81 86 ASP A O 1
ATOM 717 N N . ALA A 1 87 ? -4.434 5.151 11.392 1.00 96.62 87 ALA A N 1
ATOM 718 C CA . ALA A 1 87 ? -4.676 4.051 12.320 1.00 96.62 87 ALA A CA 1
ATOM 719 C C . ALA A 1 87 ? -4.652 4.510 13.789 1.00 96.62 87 ALA A C 1
ATOM 721 O O . ALA A 1 87 ? -5.510 4.105 14.572 1.00 96.62 87 ALA A O 1
ATOM 722 N N . GLU A 1 88 ? -3.708 5.373 14.179 1.00 97.31 88 GLU A N 1
ATOM 723 C CA . GLU A 1 88 ? -3.680 5.951 15.528 1.00 97.31 88 GLU A CA 1
ATOM 724 C C . GLU A 1 88 ? -4.901 6.824 15.809 1.00 97.31 88 GLU A C 1
ATOM 726 O O . GLU A 1 88 ? -5.477 6.731 16.895 1.00 97.31 88 GLU A O 1
ATOM 731 N N . LYS A 1 89 ? -5.326 7.632 14.834 1.00 97.81 89 LYS A N 1
ATOM 732 C CA . LYS A 1 89 ? -6.530 8.456 14.948 1.00 97.81 89 LYS A CA 1
ATOM 733 C C . LYS A 1 89 ? -7.774 7.590 15.152 1.00 97.81 89 LYS A C 1
ATOM 735 O O . LYS A 1 89 ? -8.476 7.787 16.139 1.00 97.81 89 LYS A O 1
ATOM 740 N N . VAL A 1 90 ? -7.986 6.590 14.296 1.00 97.56 90 VAL A N 1
ATOM 741 C CA . VAL A 1 90 ? -9.116 5.650 14.401 1.00 97.56 90 VAL A CA 1
ATOM 742 C C . VAL A 1 90 ? -9.078 4.890 15.726 1.00 97.56 90 VAL A C 1
ATOM 744 O O . VAL A 1 90 ? -10.107 4.726 16.374 1.00 97.56 90 VAL A O 1
ATOM 747 N N . LYS A 1 91 ? -7.894 4.458 16.179 1.00 97.69 91 LYS A N 1
ATOM 748 C CA . LYS A 1 91 ? -7.737 3.805 17.485 1.00 97.69 91 LYS A CA 1
ATOM 749 C C . LYS A 1 91 ? -8.185 4.725 18.622 1.00 97.69 91 LYS A C 1
ATOM 751 O O . LYS A 1 91 ? -8.878 4.273 19.529 1.00 97.69 91 LYS A O 1
ATOM 756 N N . ASN A 1 92 ? -7.779 5.992 18.594 1.00 97.62 92 ASN A N 1
ATOM 757 C CA . ASN A 1 92 ? -8.132 6.954 19.634 1.00 97.62 92 ASN A CA 1
ATOM 758 C C . ASN A 1 92 ? -9.632 7.274 19.625 1.00 97.62 92 ASN A C 1
ATOM 760 O O . ASN A 1 92 ? -10.240 7.269 20.692 1.00 97.62 92 ASN A O 1
ATOM 764 N N . GLU A 1 93 ? -10.226 7.468 18.445 1.00 97.81 93 GLU A N 1
ATOM 765 C CA . GLU A 1 93 ? -11.675 7.657 18.278 1.00 97.81 93 GLU A CA 1
ATOM 766 C C . GLU A 1 93 ? -12.453 6.451 18.819 1.00 97.81 93 GLU A C 1
ATOM 768 O O . GLU A 1 93 ? -13.358 6.612 19.633 1.00 97.81 93 GLU A O 1
ATOM 773 N N . LEU A 1 94 ? -12.034 5.227 18.478 1.00 97.62 94 LEU A N 1
ATOM 774 C CA . LEU A 1 94 ? -12.671 4.004 18.965 1.00 97.62 94 LEU A CA 1
ATOM 775 C C . LEU A 1 94 ? -12.578 3.863 20.492 1.00 97.62 94 LEU A C 1
ATOM 777 O O . LEU A 1 94 ? -13.537 3.442 21.136 1.00 97.62 94 LEU A O 1
ATOM 781 N N . ILE A 1 95 ? -11.433 4.213 21.088 1.00 97.88 95 ILE A N 1
ATOM 782 C CA . ILE A 1 95 ? -11.261 4.204 22.548 1.00 97.88 95 ILE A CA 1
ATOM 783 C C . ILE A 1 95 ? -12.170 5.248 23.206 1.00 97.88 95 ILE A C 1
ATOM 785 O O . ILE A 1 95 ? -12.748 4.974 24.259 1.00 97.88 95 ILE A O 1
ATOM 789 N N . GLU A 1 96 ? -12.287 6.441 22.626 1.00 98.06 96 GLU A N 1
ATOM 790 C CA . GLU A 1 96 ? -13.157 7.497 23.144 1.00 98.06 96 GLU A CA 1
ATOM 791 C C . GLU A 1 96 ? -14.634 7.089 23.075 1.00 98.06 96 GLU A C 1
ATOM 793 O O . GLU A 1 96 ? -15.352 7.201 24.071 1.00 98.06 96 GLU A O 1
ATOM 798 N N . ASP A 1 97 ? -15.070 6.536 21.947 1.00 97.75 97 ASP A N 1
ATOM 799 C CA . ASP A 1 97 ? -16.434 6.046 21.773 1.00 97.75 97 ASP A CA 1
ATOM 800 C C . ASP A 1 97 ? -16.743 4.877 22.709 1.00 97.75 97 ASP A C 1
ATOM 802 O O . ASP A 1 97 ? -17.806 4.849 23.331 1.00 97.75 97 ASP A O 1
ATOM 806 N N . ALA A 1 98 ? -15.802 3.946 22.890 1.00 97.12 98 ALA A N 1
ATOM 807 C CA . ALA A 1 98 ? -15.949 2.857 23.852 1.00 97.12 98 ALA A CA 1
ATOM 808 C C . ALA A 1 98 ? -16.093 3.381 25.290 1.00 97.12 98 ALA A C 1
ATOM 810 O O . ALA A 1 98 ? -16.924 2.878 26.047 1.00 97.12 98 ALA A O 1
ATOM 811 N N . LYS A 1 99 ? -15.334 4.419 25.671 1.00 97.94 99 LYS A N 1
ATOM 812 C CA . LYS A 1 99 ? -15.466 5.068 26.987 1.00 97.94 99 LYS A CA 1
ATOM 813 C C . LYS A 1 99 ? -16.834 5.724 27.163 1.00 97.94 99 LYS A C 1
ATOM 815 O O . LYS A 1 99 ? -17.465 5.505 28.194 1.00 97.94 99 LYS A O 1
ATOM 820 N N . LYS A 1 100 ? -17.316 6.461 26.157 1.00 98.00 100 LYS A N 1
ATOM 821 C CA . LYS A 1 100 ? -18.656 7.075 26.175 1.00 98.00 100 LYS A CA 1
ATOM 822 C C . LYS A 1 100 ? -19.749 6.017 26.309 1.00 98.00 100 LYS A C 1
ATOM 824 O O . LYS A 1 100 ? -20.651 6.156 27.129 1.00 98.00 100 LYS A O 1
ATOM 829 N N . GLN A 1 101 ? -19.657 4.929 25.545 1.00 97.50 101 GLN A N 1
ATOM 830 C CA . GLN A 1 101 ? -20.610 3.823 25.636 1.00 97.50 101 GLN A CA 1
ATOM 831 C C . GLN A 1 101 ? -20.576 3.156 27.016 1.00 97.50 101 GLN A C 1
ATOM 833 O O . GLN A 1 101 ? -21.633 2.900 27.590 1.00 97.50 101 GLN A O 1
ATOM 838 N N . ALA A 1 102 ? -19.388 2.926 27.581 1.00 97.44 102 ALA A N 1
ATOM 839 C CA . ALA A 1 102 ? -19.246 2.376 28.925 1.00 97.44 102 ALA A CA 1
ATOM 840 C C . ALA A 1 102 ? -19.881 3.287 29.989 1.00 97.44 102 ALA A C 1
ATOM 842 O O . ALA A 1 102 ? -20.594 2.801 30.865 1.00 97.44 102 ALA A O 1
ATOM 843 N N . GLU A 1 103 ? -19.687 4.604 29.894 1.00 97.69 103 GLU A N 1
ATOM 844 C CA . GLU A 1 103 ? -20.300 5.580 30.800 1.00 97.69 103 GLU A CA 1
ATOM 845 C C . GLU A 1 103 ? -21.833 5.581 30.704 1.00 97.69 103 GLU A C 1
ATOM 847 O O . GLU A 1 103 ? -22.521 5.574 31.730 1.00 97.69 103 GLU A O 1
ATOM 852 N N . VAL A 1 104 ? -22.381 5.496 29.488 1.00 98.06 104 VAL A N 1
ATOM 853 C CA . VAL A 1 104 ? -23.829 5.362 29.265 1.00 98.06 104 VAL A CA 1
ATOM 854 C C . VAL A 1 104 ? -24.364 4.066 29.876 1.00 98.06 104 VAL A C 1
ATOM 856 O O . VAL A 1 104 ? -25.406 4.086 30.531 1.00 98.06 104 VAL A O 1
ATOM 859 N N . ILE A 1 105 ? -23.658 2.944 29.702 1.00 97.69 105 ILE A N 1
ATOM 860 C CA . ILE A 1 105 ? -24.050 1.650 30.280 1.00 97.69 105 ILE A CA 1
ATOM 861 C C . ILE A 1 105 ? -24.056 1.729 31.809 1.00 97.69 105 ILE A C 1
ATOM 863 O O . ILE A 1 105 ? -25.032 1.322 32.432 1.00 97.69 105 ILE A O 1
ATOM 867 N N . ILE A 1 106 ? -23.006 2.288 32.417 1.00 97.69 106 ILE A N 1
ATOM 868 C CA . ILE A 1 106 ? -22.913 2.444 33.875 1.00 97.69 106 ILE A CA 1
ATOM 869 C C . ILE A 1 106 ? -24.036 3.343 34.399 1.00 97.69 106 ILE A C 1
ATOM 871 O O . ILE A 1 106 ? -24.636 3.034 35.427 1.00 97.69 106 ILE A O 1
ATOM 875 N N . THR A 1 107 ? -24.329 4.443 33.706 1.00 97.81 107 THR A N 1
ATOM 876 C CA . THR A 1 107 ? -25.398 5.370 34.098 1.00 97.81 107 THR A CA 1
ATOM 877 C C . THR A 1 107 ? -26.758 4.679 34.062 1.00 97.81 107 THR A C 1
ATOM 879 O O . THR A 1 107 ? -27.455 4.670 35.073 1.00 97.81 107 THR A O 1
ATOM 882 N N . ARG A 1 108 ? -27.081 3.986 32.964 1.00 97.19 108 ARG A N 1
ATOM 883 C CA . ARG A 1 108 ? -28.327 3.210 32.844 1.00 97.19 108 ARG A CA 1
ATOM 884 C C . ARG A 1 108 ? -28.429 2.095 33.880 1.00 97.19 108 ARG A C 1
ATOM 886 O O . ARG A 1 108 ? -29.492 1.888 34.448 1.00 97.19 108 ARG A O 1
ATOM 893 N N . ALA A 1 109 ? -27.329 1.395 34.156 1.00 96.81 109 ALA A N 1
ATOM 894 C CA . ALA A 1 109 ? -27.306 0.351 35.176 1.00 96.81 109 ALA A CA 1
ATOM 895 C C . ALA A 1 109 ? -27.592 0.922 36.574 1.00 96.81 109 ALA A C 1
ATOM 897 O O . ALA A 1 109 ? -28.328 0.315 37.344 1.00 96.81 109 ALA A O 1
ATOM 898 N N . LYS A 1 110 ? -27.058 2.107 36.903 1.00 97.19 110 LYS A N 1
ATOM 899 C CA . LYS A 1 110 ? -27.366 2.793 38.168 1.00 97.19 110 LYS A CA 1
ATOM 900 C C . LYS A 1 110 ? -28.834 3.203 38.253 1.00 97.19 110 LYS A C 1
ATOM 902 O O . LYS A 1 110 ? -29.443 2.996 39.296 1.00 97.19 110 LYS A O 1
ATOM 907 N N . GLU A 1 111 ? -29.390 3.755 37.177 1.00 97.06 111 GLU A N 1
ATOM 908 C CA . GLU A 1 111 ? -30.813 4.114 37.103 1.00 97.06 111 GLU A CA 1
ATOM 909 C C . GLU A 1 111 ? -31.705 2.884 37.312 1.00 97.06 111 GLU A C 1
ATOM 911 O O . GLU A 1 111 ? -32.580 2.901 38.175 1.00 97.06 111 GLU A O 1
ATOM 916 N N . GLN A 1 112 ? -31.410 1.783 36.615 1.00 96.88 112 GLN A N 1
ATOM 917 C CA . GLN A 1 112 ? -32.143 0.526 36.755 1.00 96.88 112 GLN A CA 1
ATOM 918 C C . GLN A 1 112 ? -32.070 -0.032 38.183 1.00 96.88 112 GLN A C 1
ATOM 920 O O . GLN A 1 112 ? -33.088 -0.443 38.731 1.00 96.88 112 GLN A O 1
ATOM 925 N N . VAL A 1 113 ? -30.892 -0.010 38.814 1.00 96.56 113 VAL A N 1
ATOM 926 C CA . VAL A 1 113 ? -30.716 -0.464 40.204 1.00 96.56 113 VAL A CA 1
ATOM 927 C C . VAL A 1 113 ? -31.546 0.376 41.177 1.00 96.56 113 VAL A C 1
ATOM 929 O O . VAL A 1 113 ? -32.120 -0.163 42.124 1.00 96.56 113 VAL A O 1
ATOM 932 N N . GLU A 1 114 ? -31.612 1.693 40.983 1.00 96.50 114 GLU A N 1
ATOM 933 C CA . GLU A 1 114 ? -32.425 2.562 41.837 1.00 96.50 114 GLU A CA 1
ATOM 934 C C . GLU A 1 114 ? -33.927 2.316 41.654 1.00 96.50 114 GLU A C 1
ATOM 936 O O . GLU A 1 114 ? -34.671 2.321 42.638 1.00 96.50 114 GLU A O 1
ATOM 941 N N . ASP A 1 115 ? -34.382 2.040 40.434 1.00 96.44 115 ASP A N 1
ATOM 942 C CA . ASP A 1 115 ? -35.780 1.689 40.186 1.00 96.44 115 ASP A CA 1
ATOM 943 C C . ASP A 1 115 ? -36.136 0.298 40.735 1.00 96.44 115 ASP A C 1
ATOM 945 O O . ASP A 1 115 ? -37.135 0.160 41.447 1.00 96.44 115 ASP A O 1
ATOM 949 N N . GLU A 1 116 ? -35.269 -0.702 40.553 1.00 95.44 116 GLU A N 1
ATOM 950 C CA . GLU A 1 116 ? -35.428 -2.033 41.153 1.00 95.44 116 GLU A CA 1
ATOM 951 C C . GLU A 1 116 ? -35.468 -1.970 42.687 1.00 95.44 116 GLU A C 1
ATOM 953 O O . GLU A 1 116 ? -36.286 -2.644 43.316 1.00 95.44 116 GLU A O 1
ATOM 958 N N . LYS A 1 117 ? -34.646 -1.120 43.322 1.00 96.31 117 LYS A N 1
ATOM 959 C CA . LYS A 1 117 ? -34.718 -0.892 44.775 1.00 96.31 117 LYS A CA 1
ATOM 960 C C . LYS A 1 117 ? -36.071 -0.336 45.194 1.00 96.31 117 LYS A C 1
ATOM 962 O O . LYS A 1 117 ? -36.621 -0.795 46.197 1.00 96.31 117 LYS A O 1
ATOM 967 N N . LYS A 1 118 ? -36.613 0.656 44.478 1.00 95.38 118 LYS A N 1
ATOM 968 C CA . LYS A 1 118 ? -37.931 1.233 44.803 1.00 95.38 118 LYS A CA 1
ATOM 969 C C . LYS A 1 118 ? -39.014 0.163 44.755 1.00 95.38 118 LYS A C 1
ATOM 971 O O . LYS A 1 118 ? -39.850 0.114 45.659 1.00 95.38 118 LYS A O 1
ATOM 976 N N . ASP A 1 119 ? -38.989 -0.693 43.741 1.00 95.56 119 ASP A N 1
ATOM 977 C CA . ASP A 1 119 ? -39.969 -1.766 43.599 1.00 95.56 119 ASP A CA 1
ATOM 978 C C . ASP A 1 119 ? -39.776 -2.859 44.656 1.00 95.56 119 ASP A C 1
ATOM 980 O O . ASP A 1 119 ? -40.750 -3.265 45.295 1.00 95.56 119 ASP A O 1
ATOM 984 N N . LEU A 1 120 ? -38.530 -3.212 44.984 1.00 95.12 120 LEU A N 1
ATOM 985 C CA . LEU A 1 120 ? -38.224 -4.101 46.104 1.00 95.12 120 LEU A CA 1
ATOM 986 C C . LEU A 1 120 ? -38.762 -3.547 47.433 1.00 95.12 120 LEU A C 1
ATOM 988 O O . LEU A 1 120 ? -39.366 -4.284 48.211 1.00 95.12 120 LEU A O 1
ATOM 992 N N . TYR A 1 121 ? -38.598 -2.248 47.703 1.00 94.81 121 TYR A N 1
ATOM 993 C CA . TYR A 1 121 ? -39.139 -1.624 48.914 1.00 94.81 121 TYR A CA 1
ATOM 994 C C . TYR A 1 121 ? -40.670 -1.671 48.965 1.00 94.81 121 TYR A C 1
ATOM 996 O O . TYR A 1 121 ? -41.229 -1.891 50.046 1.00 94.81 121 TYR A O 1
ATOM 1004 N N . LYS A 1 122 ? -41.362 -1.482 47.833 1.00 95.38 122 LYS A N 1
ATOM 1005 C CA . LYS A 1 122 ? -42.827 -1.628 47.763 1.00 95.38 122 LYS A CA 1
ATOM 1006 C C . LYS A 1 122 ? -43.249 -3.062 48.084 1.00 95.38 122 LYS A C 1
ATOM 1008 O O . LYS A 1 122 ? -44.141 -3.258 48.912 1.00 95.38 122 LYS A O 1
ATOM 1013 N N . ASP A 1 123 ? -42.576 -4.048 47.500 1.00 94.94 123 ASP A N 1
ATOM 1014 C CA . ASP A 1 123 ? -42.861 -5.465 47.731 1.00 94.94 123 ASP A CA 1
ATOM 1015 C C . ASP A 1 123 ? -42.597 -5.887 49.178 1.00 94.94 123 ASP A C 1
ATOM 1017 O O . ASP A 1 123 ? -43.407 -6.597 49.783 1.00 94.94 123 ASP A O 1
ATOM 1021 N N . VAL A 1 124 ? -41.501 -5.409 49.773 1.00 95.06 124 VAL A N 1
ATOM 1022 C CA . VAL A 1 124 ? -41.188 -5.639 51.189 1.00 95.06 124 VAL A CA 1
ATOM 1023 C C . VAL A 1 124 ? -42.266 -5.028 52.082 1.00 95.06 124 VAL A C 1
ATOM 1025 O O . VAL A 1 124 ? -42.770 -5.714 52.971 1.00 95.06 124 VAL A O 1
ATOM 1028 N N . ARG A 1 125 ? -42.691 -3.780 51.833 1.00 94.31 125 ARG A N 1
ATOM 1029 C CA . ARG A 1 125 ? -43.790 -3.154 52.594 1.00 94.31 125 ARG A CA 1
ATOM 1030 C C . ARG A 1 125 ? -45.087 -3.954 52.489 1.00 94.31 125 ARG A C 1
ATOM 1032 O O . ARG A 1 125 ? -45.754 -4.149 53.503 1.00 94.31 125 ARG A O 1
ATOM 1039 N N . LYS A 1 126 ? -45.426 -4.452 51.297 1.00 95.25 126 LYS A N 1
ATOM 1040 C CA . LYS A 1 126 ? -46.618 -5.282 51.075 1.00 95.25 126 LYS A CA 1
ATOM 1041 C C . LYS A 1 126 ? -46.554 -6.595 51.861 1.00 95.25 126 LYS A C 1
ATOM 1043 O O . LYS A 1 126 ? -47.533 -6.959 52.509 1.00 95.25 126 LYS A O 1
ATOM 1048 N N . LYS A 1 127 ? -45.400 -7.272 51.857 1.00 93.25 127 LYS A N 1
ATOM 1049 C CA . LYS A 1 127 ? -45.175 -8.498 52.643 1.00 93.25 127 LYS A CA 1
ATOM 1050 C C . LYS A 1 127 ? -45.257 -8.239 54.144 1.00 93.25 127 LYS A C 1
ATOM 1052 O O . LYS A 1 127 ? -45.908 -9.005 54.845 1.00 93.25 127 LYS A O 1
ATOM 1057 N N . ILE A 1 128 ? -44.660 -7.150 54.634 1.00 93.94 128 ILE A N 1
ATOM 1058 C CA . ILE A 1 128 ? -44.754 -6.764 56.050 1.00 93.94 128 ILE A CA 1
ATOM 1059 C C . ILE A 1 128 ? -46.217 -6.537 56.436 1.00 93.94 128 ILE A C 1
ATOM 1061 O O . ILE A 1 128 ? -46.666 -7.107 57.423 1.00 93.94 128 ILE A O 1
ATOM 1065 N N . ALA A 1 129 ? -46.976 -5.781 55.637 1.00 93.44 129 ALA A N 1
ATOM 1066 C CA . ALA A 1 129 ? -48.393 -5.543 55.901 1.00 93.44 129 ALA A CA 1
ATOM 1067 C C . ALA A 1 129 ? -49.199 -6.854 55.969 1.00 93.44 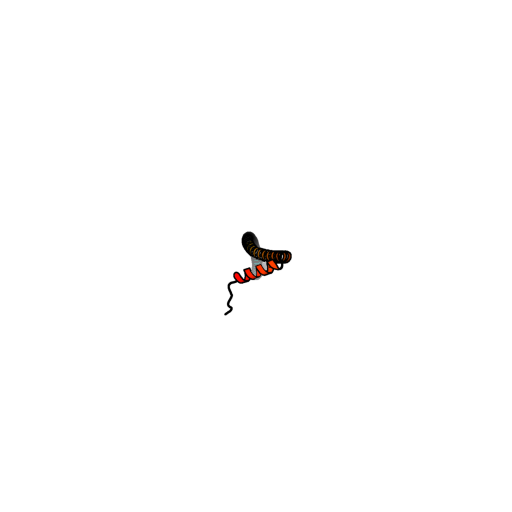129 ALA A C 1
ATOM 1069 O O . ALA A 1 129 ? -49.984 -7.036 56.895 1.00 93.44 129 ALA A O 1
ATOM 1070 N N . GLN A 1 130 ? -48.966 -7.793 55.044 1.00 94.12 130 GLN A N 1
ATOM 1071 C CA . GLN A 1 130 ? -49.610 -9.113 55.071 1.00 94.12 130 GLN A CA 1
ATOM 1072 C C . GLN A 1 130 ? -49.258 -9.915 56.329 1.00 94.12 130 GLN A C 1
ATOM 1074 O O . GLN A 1 130 ? -50.155 -10.448 56.978 1.00 94.12 130 GLN A O 1
ATOM 1079 N N . VAL A 1 131 ? -47.977 -9.970 56.705 1.00 93.19 131 VAL A N 1
ATOM 1080 C CA . VAL A 1 131 ? -47.534 -10.684 57.914 1.00 93.19 131 VAL A CA 1
ATOM 1081 C C . VAL A 1 131 ? -48.122 -10.046 59.172 1.00 93.19 131 VAL A C 1
ATOM 1083 O O . VAL A 1 131 ? -48.564 -10.763 60.065 1.00 93.19 131 VAL A O 1
ATOM 1086 N N . SER A 1 132 ? -48.182 -8.713 59.244 1.00 92.62 132 SER A N 1
ATOM 1087 C CA . SER A 1 132 ? -48.814 -8.007 60.361 1.00 92.62 132 SER A CA 1
ATOM 1088 C C . SER A 1 132 ? -50.303 -8.333 60.477 1.00 92.62 132 SER A C 1
ATOM 1090 O O . SER A 1 132 ? -50.766 -8.592 61.583 1.00 92.62 132 SER A O 1
ATOM 1092 N N . VAL A 1 133 ? -51.041 -8.374 59.362 1.00 91.19 133 VAL A N 1
ATOM 1093 C CA . VAL A 1 133 ? -52.462 -8.768 59.362 1.00 91.19 133 VAL A CA 1
ATOM 1094 C C . VAL A 1 133 ? -52.626 -10.212 59.833 1.00 91.19 133 VAL A C 1
ATOM 1096 O O . VAL A 1 133 ? -53.417 -10.455 60.737 1.00 91.19 133 VAL A O 1
ATOM 1099 N N . MET A 1 134 ? -51.832 -11.149 59.306 1.00 89.75 134 MET A N 1
ATOM 1100 C CA . MET A 1 134 ? -51.873 -12.555 59.731 1.00 89.75 134 MET A CA 1
ATOM 1101 C C . MET A 1 134 ? -51.554 -12.731 61.221 1.00 89.75 134 MET A C 1
ATOM 1103 O O . MET A 1 134 ? -52.185 -13.536 61.903 1.00 89.75 134 MET A O 1
ATOM 1107 N N . LEU A 1 135 ? -50.575 -11.983 61.741 1.00 89.44 135 LEU A N 1
ATOM 1108 C CA . LEU A 1 135 ? -50.212 -12.027 63.156 1.00 89.44 135 LEU A CA 1
ATOM 1109 C C . LEU A 1 135 ? -51.350 -11.498 64.034 1.00 89.44 135 LEU A C 1
ATOM 1111 O O . LEU A 1 135 ? -51.659 -12.106 65.056 1.00 89.44 135 LEU A O 1
ATOM 1115 N N . VAL A 1 136 ? -51.985 -10.394 63.627 1.00 87.56 136 VAL A N 1
ATOM 1116 C CA . VAL A 1 136 ? -53.152 -9.834 64.321 1.00 87.56 136 VAL A CA 1
ATOM 1117 C C . VAL A 1 136 ? -54.330 -10.805 64.271 1.00 87.56 136 VAL A C 1
ATOM 1119 O O . VAL A 1 136 ? -54.944 -11.036 65.307 1.00 87.56 136 VAL A O 1
ATOM 1122 N N . GLU A 1 137 ? -54.623 -11.422 63.124 1.00 85.31 137 GLU A N 1
ATOM 1123 C CA . GLU A 1 137 ? -55.665 -12.451 63.008 1.00 85.31 137 GLU A CA 1
ATOM 1124 C C . GLU A 1 137 ? -55.399 -13.644 63.930 1.00 85.31 137 GLU A C 1
ATOM 1126 O O . GLU A 1 137 ? -56.305 -14.073 64.645 1.00 85.31 137 GLU A O 1
ATOM 1131 N N . SER A 1 138 ? -54.165 -14.159 63.956 1.00 86.19 138 SER A N 1
ATOM 1132 C CA . SER A 1 138 ? -53.797 -15.288 64.818 1.00 86.19 138 SER A CA 1
ATOM 1133 C C . SER A 1 138 ? -53.895 -14.922 66.298 1.00 86.19 138 SER A C 1
ATOM 1135 O O . SER A 1 138 ? -54.511 -15.654 67.065 1.00 86.19 138 SER A O 1
ATOM 1137 N N . ALA A 1 139 ? -53.351 -13.768 66.698 1.00 83.81 139 ALA A N 1
ATOM 1138 C CA . ALA A 1 139 ? -53.421 -13.306 68.081 1.00 83.81 139 ALA A CA 1
ATOM 1139 C C . ALA A 1 139 ? -54.873 -13.061 68.515 1.00 83.81 139 ALA A C 1
ATOM 1141 O O . ALA A 1 139 ? -55.283 -13.482 69.590 1.00 83.81 139 ALA A O 1
ATOM 1142 N N . LEU A 1 140 ? -55.696 -12.431 67.674 1.00 79.75 140 LEU A N 1
ATOM 1143 C CA . LEU A 1 140 ? -57.113 -12.251 67.982 1.00 79.75 140 LEU A CA 1
ATOM 1144 C C . LEU A 1 140 ? -57.822 -13.601 68.127 1.00 79.75 140 LEU A C 1
ATOM 1146 O O . LEU A 1 140 ? -58.583 -13.771 69.074 1.00 79.75 140 LEU A O 1
ATOM 1150 N N . LYS A 1 141 ? -57.554 -14.574 67.250 1.00 78.88 141 LYS A N 1
ATOM 1151 C CA . LYS A 1 141 ? -58.155 -15.914 67.322 1.00 78.88 141 LYS A CA 1
ATOM 1152 C C . LYS A 1 141 ? -57.827 -16.644 68.630 1.00 78.88 141 LYS A C 1
ATOM 1154 O O . LYS A 1 141 ? -58.714 -17.291 69.179 1.00 78.88 141 LYS A O 1
ATOM 1159 N N . ASP A 1 142 ? -56.602 -16.501 69.134 1.00 76.00 142 ASP A N 1
ATOM 1160 C CA . ASP A 1 142 ? -56.150 -17.160 70.366 1.00 76.00 142 ASP A CA 1
ATOM 1161 C C . ASP A 1 142 ? -56.688 -16.483 71.645 1.00 76.00 142 ASP A C 1
ATOM 1163 O O . ASP A 1 142 ? -56.836 -17.141 72.674 1.00 76.00 142 ASP A O 1
ATOM 1167 N N . TYR A 1 143 ? -57.020 -15.186 71.588 1.00 67.81 143 TYR A N 1
ATOM 1168 C CA . TYR A 1 143 ? -57.462 -14.394 72.748 1.00 67.81 143 TYR A CA 1
ATOM 1169 C C . TYR A 1 143 ? -58.951 -13.975 72.720 1.00 67.81 143 TYR A C 1
ATOM 1171 O O . TYR A 1 143 ? -59.434 -13.351 73.669 1.00 67.81 143 TYR A O 1
ATOM 1179 N N . LEU A 1 144 ? -59.714 -14.311 71.671 1.00 67.12 144 LEU A N 1
ATOM 1180 C CA . LEU A 1 144 ? -61.142 -13.982 71.551 1.00 67.12 144 LEU A CA 1
ATOM 1181 C C . LEU A 1 144 ? -62.022 -14.930 72.383 1.00 67.12 144 LEU A C 1
ATOM 1183 O O . LEU A 1 144 ? -62.323 -16.051 71.980 1.00 67.12 144 LEU A O 1
ATOM 1187 N N . THR A 1 145 ? -62.510 -14.437 73.521 1.00 70.31 145 THR A N 1
ATOM 1188 C CA . THR A 1 145 ? -63.598 -15.064 74.294 1.00 70.31 145 THR A CA 1
ATOM 1189 C C . THR A 1 145 ? -64.980 -14.623 73.776 1.00 70.31 145 THR A C 1
ATOM 1191 O O . THR A 1 145 ? -65.092 -13.616 73.070 1.00 70.31 145 THR A O 1
ATOM 1194 N N . ILE A 1 146 ? -66.053 -15.353 74.121 1.00 68.19 146 ILE A N 1
ATOM 1195 C CA . ILE A 1 146 ? -67.438 -15.073 73.667 1.00 68.19 146 ILE A CA 1
ATOM 1196 C C . ILE A 1 146 ? -67.889 -13.644 74.036 1.00 68.19 146 ILE A C 1
ATOM 1198 O O . ILE A 1 146 ? -68.554 -12.974 73.242 1.00 68.19 146 ILE A O 1
ATOM 1202 N N . ASP A 1 147 ? -67.478 -13.142 75.202 1.00 67.31 147 ASP A N 1
ATOM 1203 C CA . ASP A 1 147 ? -67.807 -11.784 75.651 1.00 67.31 147 ASP A CA 1
ATOM 1204 C C . ASP A 1 147 ? -67.025 -10.711 74.876 1.00 67.31 147 ASP A C 1
ATOM 1206 O O . ASP A 1 147 ? -67.579 -9.674 74.501 1.00 67.31 147 ASP A O 1
ATOM 1210 N N . SER A 1 148 ? -65.754 -10.976 74.550 1.00 68.69 148 SER A N 1
ATOM 1211 C CA . SER A 1 148 ? -64.937 -10.087 73.715 1.00 68.69 148 SER A CA 1
ATOM 1212 C C . SER A 1 148 ? -65.452 -10.007 72.274 1.00 68.69 148 SER A C 1
ATOM 1214 O O . SER A 1 148 ? -65.444 -8.920 71.698 1.00 68.69 148 SER A O 1
ATOM 1216 N N . GLN A 1 149 ? -65.960 -11.110 71.704 1.00 68.00 149 GLN A N 1
ATOM 1217 C CA . GLN A 1 149 ? -66.612 -11.098 70.386 1.00 68.00 149 GLN A CA 1
ATOM 1218 C C . GLN A 1 149 ? -67.820 -10.155 70.363 1.00 68.00 149 GLN A C 1
ATOM 1220 O O . GLN A 1 149 ? -67.885 -9.288 69.495 1.00 68.00 149 GLN A O 1
ATOM 1225 N N . LYS A 1 150 ? -68.735 -10.261 71.339 1.00 71.06 150 LYS A N 1
ATOM 1226 C CA . LYS A 1 150 ? -69.913 -9.377 71.429 1.00 71.06 150 LYS A CA 1
ATOM 1227 C C . LYS A 1 150 ? -69.531 -7.901 71.538 1.00 71.06 150 LYS A C 1
ATOM 1229 O O . LYS A 1 150 ? -70.083 -7.076 70.811 1.00 71.06 150 LYS A O 1
ATOM 1234 N N . ALA A 1 151 ? -68.564 -7.573 72.396 1.00 71.69 151 ALA A N 1
ATOM 1235 C CA . ALA A 1 151 ? -68.107 -6.196 72.589 1.00 71.69 151 ALA A CA 1
ATOM 1236 C C . ALA A 1 151 ? -67.424 -5.614 71.338 1.00 71.69 151 ALA A C 1
ATOM 1238 O O . ALA A 1 151 ? -67.578 -4.426 71.040 1.00 71.69 151 ALA A O 1
ATOM 1239 N N . ILE A 1 152 ? -66.679 -6.435 70.591 1.00 73.75 152 ILE A N 1
ATOM 1240 C CA . ILE A 1 152 ? -66.057 -6.030 69.325 1.00 73.75 152 ILE A CA 1
ATOM 1241 C C . ILE A 1 152 ? -67.126 -5.830 68.246 1.00 73.75 152 ILE A C 1
ATOM 1243 O O . ILE A 1 152 ? -67.098 -4.804 67.573 1.00 73.75 152 ILE A O 1
ATOM 1247 N N . THR A 1 153 ? -68.106 -6.729 68.115 1.00 71.06 153 THR A N 1
ATOM 1248 C CA . THR A 1 153 ? -69.213 -6.580 67.155 1.00 71.06 153 THR A CA 1
ATOM 1249 C C . THR A 1 153 ? -70.047 -5.326 67.432 1.00 71.06 153 THR A C 1
ATOM 1251 O O . THR A 1 153 ? -70.341 -4.578 66.500 1.00 71.06 153 THR A O 1
ATOM 1254 N N . GLU A 1 154 ? -70.357 -5.023 68.697 1.00 73.75 154 GLU A N 1
ATOM 1255 C CA . GLU A 1 154 ? -71.037 -3.772 69.062 1.00 73.75 154 GLU A CA 1
ATOM 1256 C C . GLU A 1 154 ? -70.198 -2.533 68.721 1.00 73.75 154 GLU A C 1
ATOM 1258 O O . GLU A 1 154 ? -70.721 -1.582 68.135 1.00 73.75 154 GLU A O 1
ATOM 1263 N N . ASN A 1 155 ? -68.897 -2.537 69.036 1.00 74.62 155 ASN A N 1
ATOM 1264 C CA . ASN A 1 155 ? -68.006 -1.412 68.734 1.00 74.62 155 ASN A CA 1
ATOM 1265 C C . ASN A 1 155 ? -67.797 -1.203 67.229 1.00 74.62 155 ASN A C 1
ATOM 1267 O O . ASN A 1 155 ? -67.753 -0.057 66.784 1.00 74.62 155 ASN A O 1
ATOM 1271 N N . ILE A 1 156 ? -67.689 -2.279 66.446 1.00 75.19 156 ILE A N 1
ATOM 1272 C CA . ILE A 1 156 ? -67.598 -2.209 64.984 1.00 75.19 156 ILE A CA 1
ATOM 1273 C C . ILE A 1 156 ? -68.911 -1.658 64.413 1.00 75.19 156 ILE A C 1
ATOM 1275 O O . ILE A 1 156 ? -68.865 -0.734 63.608 1.00 75.19 156 ILE A O 1
ATOM 1279 N N . SER A 1 157 ? -70.073 -2.118 64.895 1.00 70.94 157 SER A N 1
ATOM 1280 C CA . SER A 1 157 ? -71.375 -1.592 64.446 1.00 70.94 157 SER A CA 1
ATOM 1281 C C . SER A 1 157 ? -71.585 -0.108 64.780 1.00 70.94 157 SER A C 1
ATOM 1283 O O . SER A 1 157 ? -72.250 0.600 64.033 1.00 70.94 157 SER A O 1
ATOM 1285 N N . LYS A 1 158 ? -70.987 0.387 65.875 1.00 73.44 158 LYS A N 1
ATOM 1286 C CA . LYS A 1 158 ? -71.035 1.806 66.268 1.00 73.44 158 LYS A CA 1
ATOM 1287 C C . LYS A 1 158 ? -70.040 2.692 65.514 1.00 73.44 158 LYS A C 1
ATOM 1289 O O . LYS A 1 158 ? -70.243 3.902 65.474 1.00 73.44 158 LYS A O 1
ATOM 1294 N N . LYS A 1 159 ? -68.943 2.130 64.992 1.00 68.56 159 LYS A N 1
ATOM 1295 C CA . LYS A 1 159 ? -67.852 2.889 64.349 1.00 68.56 159 LYS A CA 1
ATOM 1296 C C . LYS A 1 159 ? -67.820 2.785 62.829 1.00 68.56 159 LYS A C 1
ATOM 1298 O O . LYS A 1 159 ? -67.183 3.633 62.212 1.00 68.56 159 LYS A O 1
ATOM 1303 N N . ILE A 1 160 ? -68.469 1.789 62.228 1.00 63.03 160 ILE A N 1
ATOM 1304 C CA . ILE A 1 160 ? -68.712 1.777 60.786 1.00 63.03 160 ILE A CA 1
ATOM 1305 C C . ILE A 1 160 ? -69.855 2.770 60.522 1.00 63.03 160 ILE A C 1
ATOM 1307 O O . ILE A 1 160 ? -70.968 2.528 60.991 1.00 63.03 160 ILE A O 1
ATOM 1311 N N . PRO A 1 161 ? -69.619 3.893 59.812 1.00 58.00 161 PRO A N 1
ATOM 1312 C CA . PRO A 1 161 ? -70.716 4.696 59.287 1.00 58.00 161 PRO A CA 1
ATOM 1313 C C . PRO A 1 161 ? -71.543 3.777 58.394 1.00 58.00 161 PRO A C 1
ATOM 1315 O O . PRO A 1 161 ? -70.958 3.050 57.593 1.00 58.00 161 PRO A O 1
ATOM 1318 N N . GLN A 1 162 ? -72.867 3.774 58.555 1.00 56.88 162 GLN A N 1
ATOM 1319 C CA . GLN A 1 162 ? -73.774 3.083 57.641 1.00 56.88 162 GLN A CA 1
ATOM 1320 C C . GLN A 1 162 ? -73.389 3.475 56.213 1.00 56.88 162 GLN A C 1
ATOM 1322 O O . GLN A 1 162 ? -73.581 4.617 55.803 1.00 56.88 162 GLN A O 1
ATOM 1327 N N . ILE A 1 163 ? -72.759 2.552 55.489 1.00 51.81 163 ILE A N 1
ATOM 1328 C CA . ILE A 1 163 ? -72.598 2.688 54.052 1.00 51.81 163 ILE A CA 1
ATOM 1329 C C . ILE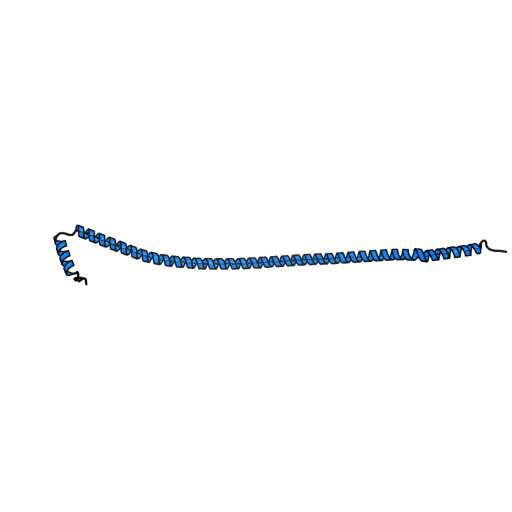 A 1 163 ? -73.972 2.316 53.510 1.00 51.81 163 ILE A C 1
ATOM 1331 O O . ILE A 1 163 ? -74.258 1.140 53.293 1.00 51.81 163 ILE A O 1
ATOM 1335 N N . ASP A 1 164 ? -74.837 3.325 53.407 1.00 43.94 164 ASP A N 1
ATOM 1336 C CA . ASP A 1 164 ? -75.972 3.279 52.498 1.00 43.94 164 ASP A CA 1
ATOM 1337 C C . ASP A 1 164 ? -75.391 3.064 51.102 1.00 43.94 164 ASP A C 1
ATOM 1339 O O . ASP A 1 164 ? -74.598 3.863 50.598 1.00 43.94 164 ASP A O 1
ATOM 1343 N N . ILE A 1 165 ? -75.713 1.908 50.534 1.00 47.47 165 ILE A N 1
ATOM 1344 C CA . ILE A 1 165 ? -75.425 1.585 49.146 1.00 47.47 165 ILE A CA 1
ATOM 1345 C C . ILE A 1 165 ? -76.592 2.163 48.341 1.00 47.47 165 ILE A C 1
ATOM 1347 O O . ILE A 1 165 ? -77.675 1.577 48.340 1.00 47.47 165 ILE A O 1
ATOM 1351 N N . GLU A 1 166 ? -76.356 3.302 47.689 1.00 36.47 166 GLU A N 1
ATOM 1352 C CA . GLU A 1 166 ? -77.048 3.721 46.458 1.00 36.47 166 GLU A CA 1
ATOM 1353 C C . GLU A 1 166 ? -76.148 3.444 45.248 1.00 36.47 166 GLU A C 1
ATOM 1355 O O . GLU A 1 166 ? -74.927 3.725 45.335 1.00 36.47 166 GLU A O 1
#

Organism: NCBI:txid1974852

Foldseek 3Di:
DDDPPDPVVVVVVVVVVVVVVVVCCVVPPPVVVVVVVVVVVVVVVVVVVVVVVVVVVVVVVVVVVVVVVVVVVVVVVVCVVVVVVVVVVVVVVVVVVVVVVVVVVVVVVVVVVVVVVVVVVVVVVVVVVVVVVVVVVVVCVVPDDPVNVVVVVVVCVVPPDPPPDD